Protein AF-A0A512BGQ5-F1 (afdb_monomer)

Structure (mmCIF, N/CA/C/O backbone):
data_AF-A0A512BGQ5-F1
#
_entry.id   AF-A0A512BGQ5-F1
#
loop_
_atom_site.group_PDB
_atom_site.id
_atom_site.type_symbol
_atom_site.label_atom_id
_atom_site.label_alt_id
_atom_site.label_comp_id
_atom_site.label_asym_id
_atom_site.label_entity_id
_atom_site.label_seq_id
_atom_site.pdbx_PDB_ins_code
_atom_site.Cartn_x
_atom_site.Cartn_y
_atom_site.Cartn_z
_atom_site.occupancy
_atom_site.B_iso_or_equiv
_atom_site.auth_seq_id
_atom_site.auth_comp_id
_atom_site.auth_asym_id
_atom_site.auth_atom_id
_atom_site.pdbx_PDB_model_num
ATOM 1 N N . MET A 1 1 ? 6.735 -4.741 20.073 1.00 45.25 1 MET A N 1
ATOM 2 C CA . MET A 1 1 ? 5.785 -5.307 19.095 1.00 45.25 1 MET A CA 1
ATOM 3 C C . MET A 1 1 ? 6.615 -5.887 17.967 1.00 45.25 1 MET A C 1
ATOM 5 O O . MET A 1 1 ? 7.556 -5.227 17.546 1.00 45.25 1 MET A O 1
ATOM 9 N N . SER A 1 2 ? 6.377 -7.138 17.584 1.00 54.72 2 SER A N 1
ATOM 10 C CA . SER A 1 2 ? 7.129 -7.778 16.501 1.00 54.72 2 SER A CA 1
ATOM 11 C C . SER A 1 2 ? 6.628 -7.216 15.176 1.00 54.72 2 SER A C 1
ATOM 13 O O . SER A 1 2 ? 5.474 -7.444 14.828 1.00 54.72 2 SER A O 1
ATOM 15 N N . ASN A 1 3 ? 7.468 -6.466 14.464 1.00 70.25 3 ASN A N 1
ATOM 16 C CA . ASN A 1 3 ? 7.138 -6.001 13.119 1.00 70.25 3 ASN A CA 1
ATOM 17 C C . ASN A 1 3 ? 7.004 -7.231 12.216 1.00 70.25 3 ASN A C 1
ATOM 19 O O . ASN A 1 3 ? 7.963 -7.987 12.051 1.00 70.25 3 ASN A O 1
ATOM 23 N N . HIS A 1 4 ? 5.806 -7.464 11.681 1.00 85.50 4 HIS A N 1
ATOM 24 C CA . HIS A 1 4 ? 5.554 -8.579 10.777 1.00 85.50 4 HIS A CA 1
ATOM 25 C C . HIS A 1 4 ? 6.025 -8.197 9.372 1.00 85.50 4 HIS A C 1
ATOM 27 O O . HIS A 1 4 ? 5.573 -7.196 8.812 1.00 85.50 4 HIS A O 1
ATOM 33 N N . GLN A 1 5 ? 6.938 -8.981 8.804 1.00 93.56 5 GLN A N 1
ATOM 34 C CA . GLN A 1 5 ? 7.484 -8.744 7.471 1.00 93.56 5 GLN A CA 1
ATOM 35 C C . GLN A 1 5 ? 7.002 -9.826 6.508 1.00 93.56 5 GLN A C 1
ATOM 37 O O . GLN A 1 5 ? 7.012 -11.010 6.833 1.00 93.56 5 GLN A O 1
ATOM 42 N N . PHE A 1 6 ? 6.594 -9.411 5.315 1.00 94.12 6 PHE A N 1
ATOM 43 C CA . PHE A 1 6 ? 6.157 -10.296 4.239 1.00 94.12 6 PHE A CA 1
ATOM 44 C C . PHE A 1 6 ? 6.551 -9.713 2.880 1.00 94.12 6 PHE A C 1
ATOM 46 O O . PHE A 1 6 ? 7.208 -8.675 2.794 1.00 94.12 6 PHE A O 1
ATOM 53 N N . SER A 1 7 ? 6.214 -10.409 1.797 1.00 95.25 7 SER A N 1
ATOM 54 C CA . SER A 1 7 ? 6.504 -9.962 0.433 1.00 95.25 7 SER A CA 1
ATOM 55 C C . SER A 1 7 ? 5.251 -10.008 -0.428 1.00 95.25 7 SER A C 1
ATOM 57 O O . SER A 1 7 ? 4.449 -10.933 -0.317 1.00 95.25 7 SER A O 1
ATOM 59 N N . ILE A 1 8 ? 5.111 -9.022 -1.310 1.00 95.38 8 ILE A N 1
ATOM 60 C CA . ILE A 1 8 ? 4.056 -8.950 -2.330 1.00 95.38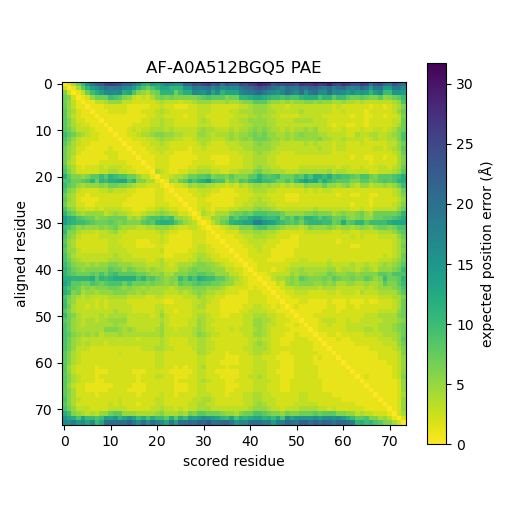 8 ILE A CA 1
ATOM 61 C C . ILE A 1 8 ? 4.695 -8.848 -3.718 1.00 95.38 8 ILE A C 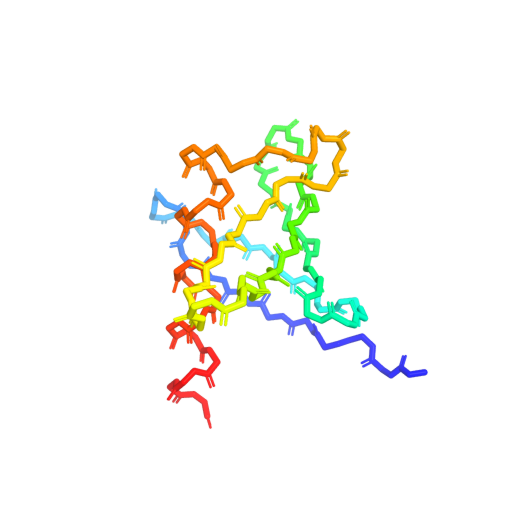1
ATOM 63 O O . ILE A 1 8 ? 5.852 -8.448 -3.843 1.00 95.38 8 ILE A O 1
ATOM 67 N N . LEU A 1 9 ? 3.946 -9.181 -4.771 1.00 94.94 9 LEU A N 1
ATOM 68 C CA . LEU A 1 9 ? 4.386 -9.003 -6.157 1.00 94.94 9 LEU A CA 1
ATOM 69 C C . LEU A 1 9 ? 3.868 -7.673 -6.709 1.00 94.94 9 LEU A C 1
ATOM 71 O O . LEU A 1 9 ? 2.695 -7.562 -7.057 1.00 94.94 9 LEU A O 1
ATOM 75 N N . PHE A 1 10 ? 4.745 -6.677 -6.828 1.00 93.12 10 PHE A N 1
ATOM 76 C CA . PHE A 1 10 ? 4.432 -5.380 -7.427 1.00 93.12 10 PHE A CA 1
ATOM 77 C C . PHE A 1 10 ? 5.102 -5.268 -8.800 1.00 93.12 10 PHE A C 1
ATOM 79 O O . PHE A 1 10 ? 6.321 -5.379 -8.912 1.00 93.12 10 PHE A O 1
ATOM 86 N N . ASN A 1 11 ? 4.309 -5.089 -9.861 1.00 90.25 11 ASN A N 1
ATOM 87 C CA . ASN A 1 11 ? 4.783 -5.089 -11.256 1.00 90.25 11 ASN A CA 1
ATOM 88 C C . ASN A 1 11 ? 5.623 -6.330 -11.626 1.00 90.25 11 ASN A C 1
ATOM 90 O O . ASN A 1 11 ? 6.606 -6.229 -12.353 1.00 90.25 11 ASN A O 1
ATOM 94 N N . GLY A 1 12 ? 5.261 -7.504 -11.096 1.00 90.94 12 GLY A N 1
ATOM 95 C CA . GLY A 1 12 ? 5.988 -8.758 -11.330 1.00 90.94 12 GLY A CA 1
ATOM 96 C C . GLY A 1 12 ? 7.284 -8.913 -10.527 1.00 90.94 12 GLY A C 1
ATOM 97 O O . GLY A 1 12 ? 7.932 -9.952 -10.629 1.00 90.94 12 GLY A O 1
ATOM 98 N N . HIS A 1 13 ? 7.643 -7.931 -9.696 1.00 91.31 13 HIS A N 1
ATOM 99 C CA . HIS A 1 13 ? 8.816 -7.986 -8.834 1.00 91.31 13 HIS A CA 1
ATOM 100 C C . HIS A 1 13 ? 8.413 -8.193 -7.369 1.00 91.31 13 HIS A C 1
ATOM 102 O O . HIS A 1 13 ? 7.496 -7.520 -6.886 1.00 91.31 13 HIS A O 1
ATOM 108 N N . PRO A 1 14 ? 9.083 -9.099 -6.634 1.00 93.62 14 PRO A N 1
ATOM 109 C CA . PRO A 1 14 ? 8.870 -9.221 -5.203 1.00 93.62 14 PRO A CA 1
ATOM 110 C C . PRO A 1 14 ? 9.380 -7.959 -4.506 1.00 93.62 14 PRO A C 1
ATOM 112 O O . PRO A 1 14 ? 10.534 -7.565 -4.677 1.00 93.62 14 PRO A O 1
ATOM 115 N N . VAL A 1 15 ? 8.517 -7.336 -3.711 1.00 95.00 15 VAL A N 1
ATOM 116 C CA . VAL A 1 15 ? 8.866 -6.197 -2.860 1.00 95.00 15 VAL A CA 1
ATOM 117 C C . VAL A 1 15 ? 8.585 -6.547 -1.407 1.00 95.00 15 VAL A C 1
ATOM 119 O O . VAL A 1 15 ? 7.584 -7.195 -1.089 1.00 95.00 15 VAL A O 1
ATOM 122 N N . SER A 1 16 ? 9.489 -6.130 -0.524 1.00 95.94 16 SER A N 1
ATOM 123 C CA . SER A 1 16 ? 9.353 -6.372 0.909 1.00 95.94 16 SER A CA 1
ATOM 124 C C . SER A 1 16 ? 8.369 -5.383 1.518 1.00 95.94 16 SER A C 1
ATOM 126 O O . SER A 1 16 ? 8.462 -4.179 1.274 1.00 95.94 16 SER A O 1
ATOM 128 N N . VAL A 1 17 ? 7.485 -5.893 2.368 1.00 96.50 17 VAL A N 1
ATOM 129 C CA . VAL A 1 17 ? 6.533 -5.113 3.152 1.00 96.50 17 VAL A CA 1
ATOM 130 C C . VAL A 1 17 ? 6.794 -5.363 4.628 1.00 96.50 17 VAL A C 1
ATOM 132 O O . VAL A 1 17 ? 6.825 -6.509 5.074 1.00 96.50 17 VAL A O 1
ATOM 135 N N . THR A 1 18 ? 6.953 -4.288 5.387 1.00 96.12 18 THR A N 1
ATOM 136 C CA . THR A 1 18 ? 7.046 -4.329 6.844 1.00 96.12 18 THR A CA 1
ATOM 137 C C . THR A 1 18 ? 5.792 -3.691 7.419 1.00 96.12 18 THR A C 1
ATOM 139 O O . THR A 1 18 ? 5.555 -2.501 7.209 1.00 96.12 18 THR A O 1
ATOM 142 N N . ALA A 1 19 ? 4.990 -4.478 8.135 1.00 94.00 19 ALA A N 1
ATOM 143 C CA . ALA A 1 19 ? 3.892 -3.950 8.929 1.00 94.00 19 ALA A CA 1
ATOM 144 C C . ALA A 1 19 ? 4.470 -3.130 10.087 1.00 94.00 19 ALA A C 1
ATOM 146 O O . ALA A 1 19 ? 5.342 -3.610 10.819 1.00 94.00 19 ALA A O 1
ATOM 147 N N . LEU A 1 20 ? 4.004 -1.890 10.202 1.00 90.25 20 LEU A N 1
ATOM 148 C CA . LEU A 1 20 ? 4.348 -0.979 11.283 1.00 90.25 20 LEU A CA 1
ATOM 149 C C . LEU A 1 20 ? 3.220 -1.052 12.330 1.00 90.25 20 LEU A C 1
ATOM 151 O O . LEU A 1 20 ? 3.034 -2.081 12.978 1.00 90.25 20 LEU A O 1
ATOM 155 N N . ASP A 1 21 ? 2.425 0.006 12.446 1.00 85.44 21 ASP A N 1
ATOM 156 C CA . ASP A 1 21 ? 1.361 0.200 13.424 1.00 85.44 21 ASP A CA 1
ATOM 157 C C . ASP A 1 21 ? 0.143 0.904 12.789 1.00 85.44 21 ASP A C 1
ATOM 159 O O . ASP A 1 21 ? 0.272 1.609 11.787 1.00 85.44 21 ASP A O 1
ATOM 163 N N . ASN A 1 22 ? -1.057 0.695 13.352 1.00 77.50 22 ASN A N 1
ATOM 164 C CA . ASN A 1 22 ? -2.317 1.331 12.918 1.00 77.50 22 ASN A CA 1
ATOM 165 C C . ASN A 1 22 ? -2.562 1.271 11.395 1.00 77.50 22 ASN A C 1
ATOM 167 O O . ASN A 1 22 ? -2.711 2.310 10.74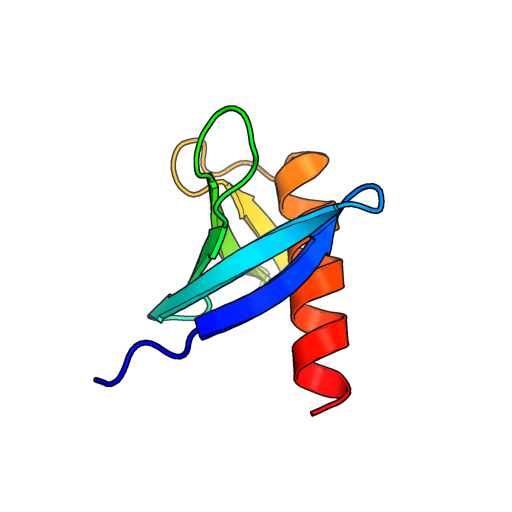6 1.00 77.50 22 ASN A O 1
ATOM 171 N N . ASP A 1 23 ? -2.546 0.058 10.835 1.00 89.88 23 ASP A N 1
ATOM 172 C CA . ASP A 1 23 ? -2.740 -0.212 9.403 1.00 89.88 23 ASP A CA 1
ATOM 173 C C . ASP A 1 23 ? -1.762 0.541 8.475 1.00 89.88 23 ASP A C 1
ATOM 175 O O . ASP A 1 23 ? -2.088 0.893 7.336 1.00 89.88 23 ASP A O 1
ATOM 179 N N . SER A 1 24 ? -0.544 0.788 8.971 1.00 94.56 24 SER A N 1
ATOM 180 C CA . SER A 1 24 ? 0.552 1.400 8.216 1.00 94.56 24 SER A CA 1
ATOM 181 C C . SER A 1 24 ? 1.599 0.364 7.810 1.00 94.56 24 SER A C 1
ATOM 183 O O . SER A 1 24 ? 1.953 -0.539 8.573 1.00 94.56 24 SER A O 1
ATOM 185 N N . TYR A 1 25 ? 2.124 0.516 6.597 1.00 95.81 25 TYR A N 1
ATOM 186 C CA . TYR A 1 25 ? 3.045 -0.430 5.980 1.00 95.81 25 TYR A CA 1
ATOM 187 C C . TYR A 1 25 ? 4.175 0.311 5.281 1.00 95.81 25 TYR A C 1
ATOM 189 O O . TYR A 1 25 ? 3.944 1.210 4.472 1.00 95.81 25 TYR A O 1
ATOM 197 N N . LEU A 1 26 ? 5.404 -0.109 5.560 1.00 96.31 26 LEU A N 1
ATOM 198 C CA . LEU A 1 26 ? 6.588 0.330 4.838 1.00 96.31 26 LEU A CA 1
ATOM 199 C C . LEU A 1 26 ? 6.869 -0.648 3.700 1.00 96.31 26 LEU A C 1
ATOM 201 O O . LEU A 1 26 ? 7.167 -1.818 3.943 1.00 96.31 26 LEU A O 1
ATOM 205 N N . VAL A 1 27 ? 6.814 -0.164 2.464 1.00 95.94 27 VAL A N 1
ATOM 206 C CA . VAL A 1 27 ? 7.068 -0.959 1.262 1.00 95.94 27 VAL A CA 1
ATOM 207 C C . VAL A 1 27 ? 8.405 -0.559 0.649 1.00 95.94 27 VAL A C 1
ATOM 209 O O . VAL A 1 27 ? 8.617 0.591 0.272 1.00 95.94 27 VAL A O 1
ATOM 212 N N . GLN A 1 28 ? 9.309 -1.524 0.509 1.00 94.31 28 GLN A N 1
ATOM 213 C CA . GLN A 1 28 ? 10.628 -1.339 -0.098 1.00 94.31 28 GLN A CA 1
ATOM 214 C C . GLN A 1 28 ? 10.538 -1.512 -1.623 1.00 94.31 28 GLN A C 1
ATOM 216 O O . GLN A 1 28 ? 10.894 -2.563 -2.158 1.00 94.31 28 GLN A O 1
ATOM 221 N N . VAL A 1 29 ? 10.026 -0.499 -2.330 1.00 88.25 29 VAL A N 1
ATOM 222 C CA . VAL A 1 29 ? 10.066 -0.470 -3.805 1.00 88.25 29 VAL A CA 1
ATOM 223 C C . VAL A 1 29 ? 11.434 0.021 -4.305 1.00 88.25 29 VAL A C 1
ATOM 225 O O . VAL A 1 29 ? 12.117 0.782 -3.624 1.00 88.25 29 VAL A O 1
ATOM 228 N N . THR A 1 30 ? 11.842 -0.407 -5.505 1.00 77.75 30 THR A N 1
ATOM 229 C CA . THR A 1 30 ? 13.231 -0.353 -6.014 1.00 77.75 30 THR A CA 1
ATOM 230 C C . THR A 1 30 ? 13.918 1.016 -5.946 1.00 77.75 30 THR A C 1
ATOM 232 O O . THR A 1 30 ? 15.127 1.074 -5.750 1.00 77.75 30 THR A O 1
ATOM 235 N N . TYR A 1 31 ? 13.177 2.113 -6.119 1.00 78.31 31 TYR A N 1
ATOM 236 C CA . TYR A 1 31 ? 13.760 3.457 -6.231 1.00 78.31 31 TYR A CA 1
ATOM 237 C C . TYR A 1 31 ? 13.681 4.281 -4.943 1.00 78.31 31 TYR A C 1
ATOM 239 O O . TYR A 1 31 ? 14.529 5.141 -4.717 1.00 78.31 31 TYR A O 1
ATOM 247 N N . LYS A 1 32 ? 12.666 4.048 -4.106 1.00 86.25 32 LYS A N 1
ATOM 248 C CA . LYS A 1 32 ? 12.471 4.744 -2.830 1.00 86.25 32 LYS A CA 1
ATOM 249 C C . LYS A 1 32 ? 11.476 3.949 -1.984 1.00 86.25 32 LYS A C 1
ATOM 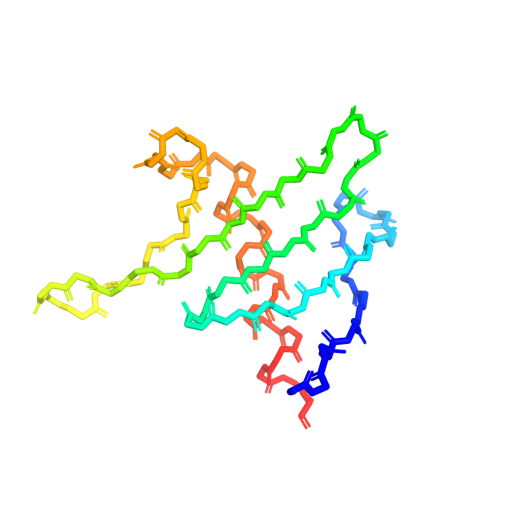251 O O . LYS A 1 32 ? 10.413 3.635 -2.506 1.00 86.25 32 LYS A O 1
ATOM 256 N N . PRO A 1 33 ? 11.748 3.665 -0.703 1.00 92.44 33 PRO A N 1
ATOM 257 C CA . PRO A 1 33 ? 10.729 3.096 0.164 1.00 92.44 33 PRO A CA 1
ATOM 258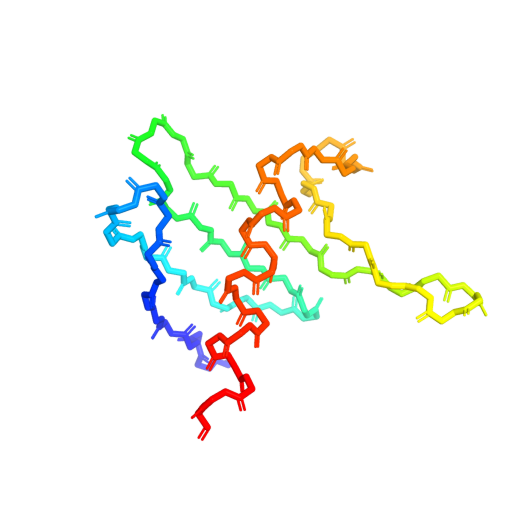 C C . PRO A 1 33 ? 9.524 4.036 0.288 1.00 92.44 33 PRO A C 1
ATOM 260 O O . PRO A 1 33 ? 9.682 5.252 0.389 1.00 92.44 33 PRO A O 1
ATOM 263 N N . VAL A 1 34 ? 8.324 3.463 0.291 1.00 93.94 34 VAL A N 1
ATOM 264 C CA . VAL A 1 34 ? 7.068 4.203 0.434 1.00 93.94 34 VAL A CA 1
ATOM 265 C C . VAL A 1 34 ? 6.359 3.699 1.676 1.00 93.94 34 VAL A C 1
ATOM 267 O O . VAL A 1 34 ? 6.147 2.494 1.823 1.00 93.94 34 VAL A O 1
ATOM 270 N N . THR A 1 35 ? 5.973 4.615 2.557 1.00 95.88 35 THR A N 1
ATOM 271 C CA . THR A 1 35 ? 5.098 4.290 3.681 1.00 95.88 35 THR A CA 1
ATOM 272 C C . THR A 1 35 ? 3.668 4.608 3.289 1.00 95.88 35 THR A C 1
ATOM 274 O O . THR A 1 35 ? 3.362 5.743 2.920 1.00 95.88 35 THR A O 1
ATOM 277 N N . ILE A 1 36 ? 2.796 3.609 3.364 1.00 96.38 36 ILE A N 1
ATOM 278 C CA . ILE A 1 36 ? 1.374 3.764 3.076 1.00 96.38 36 ILE A CA 1
ATOM 279 C C . ILE A 1 36 ? 0.538 3.450 4.310 1.00 96.38 36 ILE A C 1
ATOM 281 O O . ILE A 1 36 ? 0.929 2.625 5.134 1.00 96.38 36 ILE A O 1
ATOM 285 N N . GLN A 1 37 ? -0.625 4.079 4.411 1.00 96.12 37 GLN A N 1
ATOM 286 C CA . GLN A 1 37 ? -1.572 3.881 5.501 1.00 96.12 37 GLN A CA 1
ATOM 287 C C . GLN A 1 37 ? -2.975 3.638 4.951 1.00 96.12 37 GLN A C 1
ATOM 289 O O . GLN A 1 37 ? -3.440 4.378 4.079 1.00 96.12 37 GLN A O 1
ATOM 294 N N . LEU A 1 38 ? -3.663 2.639 5.499 1.00 95.25 38 LEU A N 1
ATOM 295 C CA . LEU A 1 38 ? -5.093 2.456 5.285 1.00 95.25 38 LEU A CA 1
ATOM 296 C C . LEU A 1 38 ? -5.874 3.444 6.154 1.00 95.25 38 LEU A C 1
ATOM 298 O O . LEU A 1 38 ? -5.752 3.456 7.377 1.00 95.25 38 LEU A O 1
ATOM 302 N N . LYS A 1 39 ? -6.723 4.257 5.530 1.00 93.81 39 LYS A N 1
ATOM 303 C CA . LYS A 1 39 ? -7.719 5.074 6.224 1.00 93.81 39 LYS A CA 1
ATOM 304 C C . LYS A 1 39 ? -9.117 4.679 5.789 1.00 93.81 39 LYS A C 1
ATOM 306 O O . LYS A 1 39 ? -9.380 4.489 4.604 1.00 93.81 39 LYS A O 1
ATOM 311 N N . LYS A 1 40 ? -10.021 4.609 6.763 1.00 92.31 40 LYS A N 1
ATOM 312 C CA . LYS A 1 40 ? -11.453 4.411 6.538 1.00 92.31 40 LYS A CA 1
ATOM 313 C C . LYS A 1 40 ? -12.174 5.742 6.660 1.00 92.31 40 LYS A C 1
ATOM 315 O O . LYS A 1 40 ? -12.020 6.443 7.658 1.00 92.31 40 LYS A O 1
ATOM 320 N N . THR A 1 41 ? -12.934 6.103 5.640 1.00 89.75 41 THR A N 1
ATOM 321 C CA . THR A 1 41 ? -13.808 7.278 5.664 1.00 89.75 41 THR A CA 1
ATOM 322 C C . THR A 1 41 ? -15.090 6.978 6.441 1.00 89.75 41 THR A C 1
ATOM 324 O O . THR A 1 41 ? -15.413 5.828 6.740 1.00 89.75 41 THR A O 1
ATOM 327 N N . SER A 1 42 ? -15.840 8.025 6.794 1.00 90.56 42 SER A N 1
ATOM 328 C CA . SER A 1 42 ? -17.088 7.908 7.563 1.00 90.56 42 SER A CA 1
ATOM 329 C C . SER A 1 42 ? -18.195 7.131 6.841 1.00 90.56 42 SER A C 1
ATOM 331 O O . SER A 1 42 ? -19.093 6.609 7.494 1.00 90.56 42 SER A O 1
ATOM 333 N N . ASP A 1 43 ? -18.126 7.029 5.514 1.00 90.38 43 ASP A N 1
ATOM 334 C CA . ASP A 1 43 ?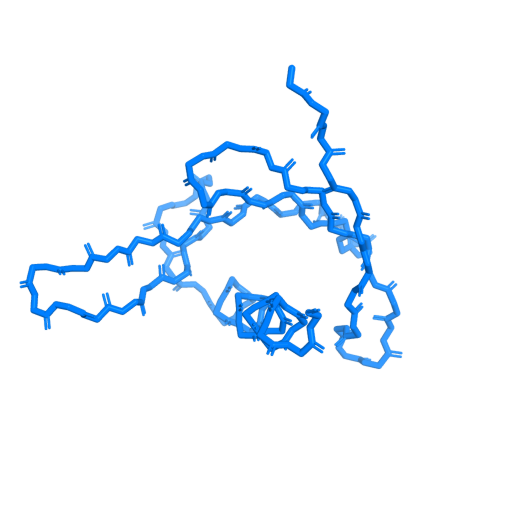 -19.006 6.209 4.674 1.00 90.38 43 ASP A CA 1
ATOM 335 C C . ASP A 1 43 ? -18.522 4.750 4.532 1.00 90.38 43 ASP A C 1
ATOM 337 O O . ASP A 1 43 ? -19.119 3.968 3.793 1.00 90.38 43 ASP A O 1
ATOM 341 N N . GLY A 1 44 ? -17.450 4.377 5.239 1.00 88.62 44 GLY A N 1
ATOM 342 C CA . GLY A 1 44 ? -16.897 3.026 5.270 1.00 88.62 44 GLY A CA 1
ATOM 343 C C . GLY A 1 44 ? -15.967 2.683 4.107 1.00 88.62 44 GLY A C 1
ATOM 344 O O . GLY A 1 44 ? -15.544 1.531 4.010 1.00 88.62 44 GLY A O 1
ATOM 345 N N . ARG A 1 45 ? -15.631 3.636 3.226 1.00 89.44 45 ARG A N 1
ATOM 346 C CA . ARG A 1 45 ? -14.679 3.385 2.134 1.00 89.44 45 ARG A CA 1
ATOM 347 C C . ARG A 1 45 ? -13.243 3.352 2.642 1.00 89.44 45 ARG A C 1
ATOM 349 O O . ARG A 1 45 ? -12.857 4.081 3.551 1.00 89.44 45 ARG A O 1
ATOM 356 N N . GLU A 1 46 ? -12.452 2.488 2.025 1.00 92.31 46 GLU A N 1
ATOM 357 C CA . GLU A 1 46 ? -11.038 2.299 2.323 1.00 92.31 46 GLU A CA 1
ATOM 358 C C . GLU A 1 46 ? -10.176 3.072 1.323 1.00 92.31 46 GLU A C 1
ATOM 360 O O . GLU A 1 46 ? -10.346 2.942 0.111 1.00 92.31 46 GLU A O 1
ATOM 365 N N . HIS A 1 47 ? -9.239 3.857 1.848 1.00 94.81 47 HIS A N 1
ATOM 366 C CA . HIS A 1 47 ? -8.280 4.644 1.085 1.00 94.81 47 HIS A CA 1
ATOM 367 C C . HIS A 1 47 ? -6.861 4.330 1.535 1.00 94.81 47 HIS A C 1
ATOM 369 O O . HIS A 1 47 ? -6.557 4.363 2.727 1.00 94.81 47 HIS A O 1
ATOM 375 N N . TRP A 1 48 ? -5.983 4.073 0.572 1.00 95.94 48 TRP A N 1
ATOM 376 C CA . TRP A 1 48 ? -4.573 3.797 0.829 1.00 95.94 48 TRP A CA 1
ATOM 377 C C . TRP A 1 48 ? -3.750 5.031 0.495 1.00 95.94 48 TRP A C 1
ATOM 379 O O . TRP A 1 48 ? -3.507 5.343 -0.673 1.00 95.94 48 TRP A O 1
ATOM 389 N N . LEU A 1 49 ? -3.335 5.750 1.529 1.00 96.06 49 LEU A N 1
ATOM 390 C CA . LEU A 1 49 ? -2.649 7.029 1.394 1.00 96.06 49 LEU A CA 1
ATOM 391 C C . LEU A 1 49 ? -1.146 6.844 1.528 1.00 96.06 49 LEU A C 1
ATOM 393 O O . LEU A 1 49 ? -0.688 6.086 2.378 1.00 96.06 49 LEU A O 1
ATOM 397 N N . ASP A 1 50 ? -0.382 7.578 0.730 1.00 94.75 50 ASP A N 1
ATOM 398 C CA . ASP A 1 50 ? 1.032 7.804 1.007 1.00 94.75 50 ASP A CA 1
ATOM 399 C C . ASP A 1 50 ? 1.154 8.688 2.260 1.00 94.75 50 ASP A C 1
ATOM 401 O O . ASP A 1 50 ? 0.501 9.729 2.373 1.00 94.75 50 ASP A O 1
ATOM 405 N N . GLN A 1 51 ? 1.953 8.256 3.235 1.00 92.62 51 GLN A N 1
ATOM 406 C CA . GLN A 1 51 ? 2.022 8.923 4.533 1.00 92.62 51 GLN A CA 1
ATOM 407 C C . GLN A 1 51 ? 2.761 10.269 4.474 1.00 92.62 51 GLN A C 1
ATOM 409 O O . GLN A 1 51 ? 2.425 11.165 5.251 1.00 92.62 51 GLN A O 1
ATOM 414 N N . GLU A 1 52 ? 3.723 10.442 3.563 1.00 91.00 52 GLU A N 1
ATOM 415 C CA . GLU A 1 52 ? 4.460 11.702 3.406 1.00 91.00 52 GLU A CA 1
ATOM 416 C C . GLU A 1 52 ? 3.565 12.786 2.796 1.00 91.00 52 GLU A C 1
ATOM 418 O O . GLU A 1 52 ? 3.569 13.933 3.239 1.00 91.00 52 GLU A O 1
ATOM 423 N N . THR A 1 53 ? 2.779 12.419 1.784 1.00 92.31 53 THR A N 1
ATOM 424 C CA . THR A 1 53 ? 1.951 13.370 1.024 1.00 92.31 53 THR A CA 1
ATOM 425 C C . THR A 1 53 ? 0.511 13.463 1.522 1.00 92.31 53 THR A C 1
ATOM 427 O O . THR A 1 53 ? -0.192 14.409 1.168 1.00 92.31 53 THR A O 1
ATOM 430 N N . GLN A 1 54 ? 0.063 12.500 2.337 1.00 93.88 54 GLN A N 1
ATOM 431 C CA . GLN A 1 54 ? -1.330 12.324 2.773 1.00 93.88 54 GLN A CA 1
ATOM 432 C C . GLN A 1 54 ? -2.324 12.222 1.602 1.00 93.88 54 GLN A C 1
ATOM 434 O O . GLN A 1 54 ? -3.506 12.532 1.752 1.00 93.88 54 GLN A O 1
ATOM 439 N N . GLN A 1 55 ? -1.853 11.780 0.435 1.00 94.12 55 GLN A N 1
ATOM 440 C CA . GLN A 1 55 ? -2.657 11.634 -0.773 1.00 94.12 55 GLN A CA 1
ATOM 441 C C . GLN A 1 55 ? -2.720 10.175 -1.207 1.00 94.12 55 GLN A C 1
ATOM 443 O O . GLN A 1 55 ? -1.759 9.415 -1.074 1.00 94.12 55 GLN A O 1
ATOM 448 N N . GLU A 1 56 ? -3.863 9.786 -1.764 1.00 95.19 56 GLU A N 1
ATOM 449 C CA . GLU A 1 56 ? -3.956 8.537 -2.505 1.00 95.19 56 GLU A CA 1
ATOM 450 C C . GLU A 1 56 ? -3.299 8.743 -3.869 1.00 95.19 56 GLU A C 1
ATOM 452 O O . GLU A 1 56 ? -3.735 9.566 -4.675 1.00 95.19 56 GLU A O 1
ATOM 457 N N . THR A 1 57 ? -2.244 7.985 -4.134 1.00 93.44 57 THR A N 1
ATOM 458 C CA . THR A 1 57 ? -1.593 7.935 -5.438 1.00 93.44 57 THR A CA 1
ATOM 459 C C . THR A 1 57 ? -1.918 6.611 -6.117 1.00 93.44 57 THR A C 1
ATOM 461 O O . THR A 1 57 ? -2.392 5.660 -5.492 1.00 93.44 57 THR A O 1
ATOM 464 N N . TYR A 1 58 ? -1.621 6.511 -7.415 1.00 92.81 58 TYR A N 1
ATOM 465 C CA . TYR A 1 58 ? -1.692 5.225 -8.110 1.00 92.81 58 TYR A CA 1
ATOM 466 C C . TYR A 1 58 ? -0.866 4.151 -7.383 1.00 92.81 58 TYR A C 1
ATOM 468 O O . TYR A 1 58 ? -1.344 3.039 -7.177 1.00 92.81 58 TYR A O 1
ATOM 476 N N . VAL A 1 59 ? 0.346 4.508 -6.947 1.00 92.62 59 VAL A N 1
ATOM 477 C CA . VAL A 1 59 ? 1.265 3.590 -6.268 1.00 92.62 59 VAL A CA 1
ATOM 478 C C . VAL A 1 59 ? 0.701 3.152 -4.920 1.00 92.62 59 VAL A C 1
ATOM 480 O O . VAL A 1 59 ? 0.608 1.953 -4.681 1.00 92.62 59 VAL A O 1
ATOM 483 N N . SER A 1 60 ? 0.2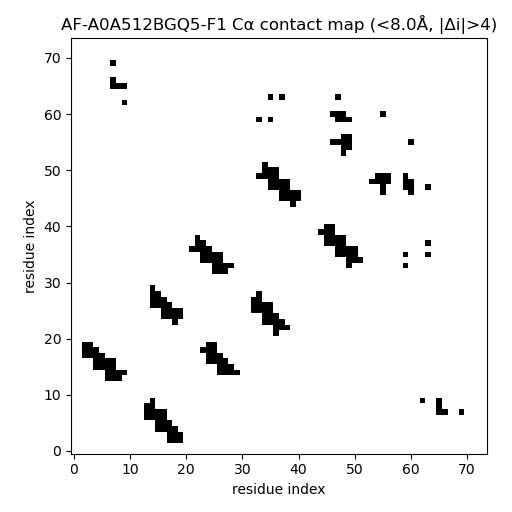77 4.085 -4.060 1.00 95.19 60 SER A N 1
ATOM 484 C CA . SER A 1 60 ? -0.230 3.728 -2.727 1.00 95.19 60 SER A CA 1
ATOM 485 C C . SER A 1 60 ? -1.485 2.860 -2.805 1.00 95.19 60 SER A C 1
ATOM 487 O O . SER A 1 60 ? -1.600 1.882 -2.069 1.00 95.19 60 SER A O 1
ATOM 489 N N . ARG A 1 61 ? -2.377 3.145 -3.760 1.00 95.50 61 ARG A N 1
ATOM 490 C CA . ARG A 1 61 ? -3.579 2.345 -4.003 1.00 95.50 61 ARG A CA 1
ATOM 491 C C . ARG A 1 61 ? -3.265 0.928 -4.475 1.00 95.50 61 ARG A C 1
ATOM 493 O O . ARG A 1 61 ? -3.855 -0.022 -3.965 1.00 95.50 61 ARG A O 1
ATOM 500 N N . GLU A 1 62 ? -2.372 0.770 -5.449 1.00 95.62 62 GLU A N 1
ATOM 501 C CA . GLU A 1 62 ? -2.016 -0.558 -5.964 1.00 95.62 62 GLU A CA 1
ATOM 502 C C . GLU A 1 62 ? -1.258 -1.388 -4.922 1.00 95.62 62 GLU A C 1
ATOM 504 O O . GLU A 1 62 ? -1.580 -2.558 -4.722 1.00 95.62 62 GLU A O 1
ATOM 509 N N . LEU A 1 63 ? -0.320 -0.779 -4.191 1.00 95.25 63 LEU A N 1
ATOM 510 C CA . LEU A 1 63 ? 0.365 -1.443 -3.080 1.00 95.25 63 LEU A CA 1
ATOM 511 C C . LEU A 1 63 ? -0.621 -1.884 -1.993 1.00 95.25 63 LEU A C 1
ATOM 513 O O . LEU A 1 63 ? -0.561 -3.026 -1.541 1.00 95.25 63 LEU A O 1
ATOM 517 N N . GLY A 1 64 ? -1.560 -1.010 -1.628 1.00 95.38 64 GLY A N 1
ATOM 518 C CA . GLY A 1 64 ? -2.609 -1.306 -0.661 1.00 95.38 64 GLY A CA 1
ATOM 519 C C . GLY A 1 64 ? -3.456 -2.515 -1.045 1.00 95.38 64 GLY A C 1
ATOM 520 O O . GLY A 1 64 ? -3.610 -3.438 -0.251 1.00 95.38 64 GLY A O 1
ATOM 521 N N . LYS A 1 65 ? -3.927 -2.578 -2.298 1.00 95.25 65 LYS A N 1
ATOM 522 C CA . LYS A 1 65 ? -4.676 -3.741 -2.810 1.00 95.25 65 LYS A CA 1
ATOM 523 C C . LYS A 1 65 ? -3.890 -5.045 -2.692 1.00 95.25 65 LYS A C 1
ATOM 525 O O . LYS A 1 65 ? -4.457 -6.062 -2.300 1.00 95.25 65 LYS A O 1
ATOM 530 N N . LEU A 1 66 ? -2.605 -5.029 -3.046 1.00 95.69 66 LEU A N 1
ATOM 531 C CA . LEU A 1 66 ? -1.744 -6.212 -2.982 1.00 95.69 66 LEU A CA 1
A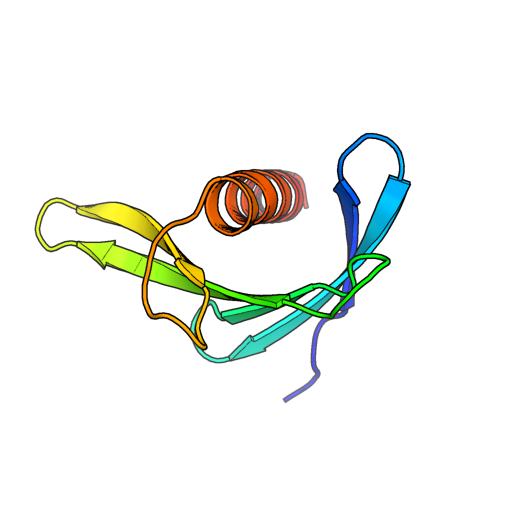TOM 532 C C . LEU A 1 66 ? -1.508 -6.666 -1.538 1.00 95.69 66 LEU A C 1
ATOM 534 O O . LEU A 1 66 ? -1.513 -7.866 -1.265 1.00 95.69 66 LEU A O 1
ATOM 538 N N . ILE A 1 67 ? -1.345 -5.716 -0.614 1.00 95.00 67 ILE A N 1
ATOM 539 C CA . ILE A 1 67 ? -1.249 -5.991 0.822 1.00 95.00 67 ILE A CA 1
ATOM 540 C C . ILE A 1 67 ? -2.554 -6.604 1.332 1.00 95.00 67 ILE A C 1
ATOM 542 O O . ILE A 1 67 ? -2.509 -7.670 1.938 1.00 95.00 67 ILE A O 1
ATOM 546 N N . THR A 1 68 ? -3.712 -6.007 1.032 1.00 94.19 68 THR A N 1
ATOM 547 C CA . THR A 1 68 ? -5.020 -6.563 1.414 1.00 94.19 68 THR A CA 1
ATOM 548 C C . THR A 1 68 ? -5.205 -7.976 0.868 1.00 94.19 68 THR A C 1
ATOM 550 O O . THR A 1 68 ? -5.588 -8.872 1.611 1.00 94.19 68 THR A O 1
ATOM 553 N N . ALA A 1 69 ? -4.890 -8.207 -0.410 1.00 93.38 69 ALA A N 1
ATOM 554 C CA . ALA A 1 69 ? -5.006 -9.529 -1.018 1.00 93.38 69 ALA A CA 1
ATOM 555 C C . ALA A 1 69 ? -4.127 -10.570 -0.306 1.00 93.38 69 ALA A C 1
ATOM 557 O O . ALA A 1 69 ? -4.596 -11.675 -0.033 1.00 93.38 69 ALA A O 1
ATOM 558 N N . HIS A 1 70 ? -2.883 -10.215 0.032 1.00 93.25 70 HIS A N 1
ATOM 559 C CA . HIS A 1 70 ? -1.984 -11.083 0.794 1.00 93.25 70 HIS A CA 1
ATOM 560 C C . HIS A 1 70 ? -2.528 -11.390 2.197 1.00 93.25 70 HIS A C 1
ATOM 562 O O . HIS A 1 70 ? -2.547 -12.542 2.612 1.00 93.25 70 HIS A O 1
ATOM 568 N N . LEU A 1 71 ? -3.021 -10.377 2.912 1.00 89.75 71 LEU A N 1
ATOM 569 C CA . LEU A 1 71 ? -3.535 -10.538 4.274 1.00 89.75 71 LEU A CA 1
ATOM 570 C C . LEU A 1 71 ? -4.877 -11.281 4.341 1.00 89.75 71 LEU A C 1
ATOM 572 O O . LEU A 1 71 ? -5.161 -11.901 5.355 1.00 89.75 71 LEU A O 1
ATOM 576 N N . CYS A 1 72 ? -5.700 -11.233 3.290 1.00 85.56 72 CYS A N 1
ATOM 577 C CA . CYS A 1 72 ? -6.951 -11.997 3.216 1.00 85.56 72 CYS A CA 1
ATOM 578 C C . CYS A 1 72 ? -6.760 -13.448 2.750 1.00 85.56 72 CYS A C 1
ATOM 580 O O . CYS A 1 72 ? -7.698 -14.237 2.849 1.00 85.56 72 CYS A O 1
ATOM 582 N N . THR A 1 73 ? -5.601 -13.785 2.178 1.00 72.06 73 THR A N 1
ATOM 583 C CA . THR A 1 73 ? -5.285 -15.153 1.728 1.00 72.06 73 THR A CA 1
ATOM 584 C C . THR A 1 73 ? -4.463 -15.951 2.739 1.00 72.06 73 THR A C 1
ATOM 586 O O . THR A 1 73 ? -4.359 -17.168 2.578 1.00 72.06 73 THR A O 1
ATOM 589 N N . ALA A 1 74 ? -3.906 -15.288 3.755 1.00 51.97 74 ALA A N 1
ATOM 590 C CA . ALA A 1 74 ? -3.214 -15.891 4.894 1.00 51.97 74 ALA A CA 1
ATOM 591 C C . ALA A 1 74 ? -4.191 -16.212 6.037 1.00 51.97 74 ALA A C 1
ATOM 593 O O . ALA A 1 74 ? -3.960 -17.238 6.716 1.00 51.97 74 ALA A O 1
#

Nearest PDB structures (foldseek):
  5csk-assembly1_B  TM=6.183E-01  e=5.851E-01  Saccharomyces cerevisiae S288C
  8xl0-assembly1_F  TM=5.050E-01  e=3.540E-01  Homo sapiens
  5csl-assembly1_B  TM=5.940E-01  e=7.314E-01  Saccharomyces cerevisiae S288C
  5csl-assembly1_A  TM=5.288E-01  e=1.143E+00  Saccharomyces cerevisiae S288C
  5hae-assembly1_A  TM=5.925E-01  e=2.641E+00  Rhodnius prolixus

Organism: NCBI:txid670293

Foldseek 3Di:
DDFDKDWFQDPNDTWIWTHDDQQWIWIHDDPDIWIWHWDADPVGDTAIAGPVVRDGDPVSVVVSVRVVVVVVVD

Solvent-accessible surface area (backbone atoms only — not comparable to full-atom values): 4347 Å² total; per-residue (Å²): 132,85,67,54,70,52,73,44,74,57,96,86,38,82,29,48,34,36,40,69,61,87,65,24,35,42,32,51,46,97,91,57,72,45,49,31,31,59,43,72,47,98,89,69,49,80,43,27,20,26,64,90,76,72,40,72,42,75,64,30,40,54,52,42,52,49,51,51,53,53,65,74,74,106

pLDDT: mean 90.22, std 9.75, range [45.25, 96.5]

Radius of gyration: 11.75 Å; Cα contacts (8 Å, |Δi|>4): 117; chains: 1; bounding box: 33×29×30 Å

Mean predicted aligned error: 4.19 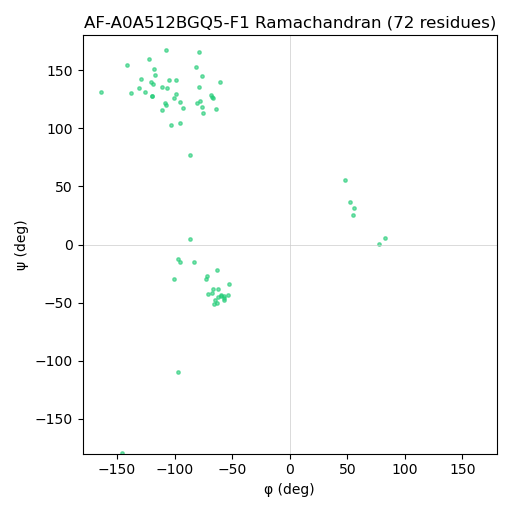Å

Sequence (74 aa):
MSNHQFSILFNGHPVSVTALDNDSYLVQVTYKPVTIQLKKTSDGREHWLDQETQQETYVSRELGKLITAHLCTA

Secondary structure (DSSP, 8-state):
----EEEEEETTEEEEEEE-STTEEEEE-TTS-EEEEEEE-TTS-EEEEETTT-S--HHHHHHHHHHHHHHHH-